Protein AF-A0A838KFU0-F1 (afdb_monomer)

Foldseek 3Di:
DDDDDDDDDDPDPDDDPDDDDDDDDDDFDWDWDQDPVRDIDIDGDDPVDPDDDDDDDDDDQQPDPVSVVVLVVCQVCVQQDDPVGGNVRSVVVCVVVVHDDHGDDDNPDD

Secondary structure (DSSP, 8-state):
-----------PPP-PPPPPP-PPP-PPPEEEEE-TTS-EEEEE--TT---------------SHHHHHHHHHHHHHTTSB-SS-BHHHHHHHHHHHT--------SS--

pLDDT: mean 83.49, std 14.47, range [39.25, 97.56]

Solvent-accessible surface area (backbone atoms only — not comparable to full-atom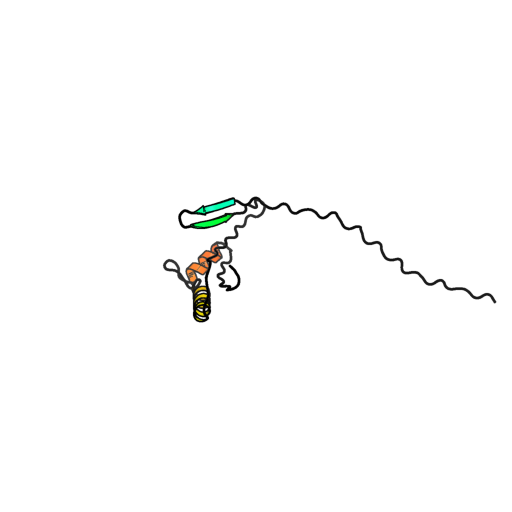 values): 7826 Å² total; per-residue (Å²): 139,81,86,83,84,81,78,80,86,73,83,74,77,79,80,73,80,78,84,73,83,85,76,81,80,83,78,74,68,73,49,76,48,69,45,98,88,69,53,75,46,78,46,70,79,57,93,92,49,101,72,85,86,86,82,90,82,77,86,73,87,70,85,48,74,75,42,51,57,50,43,51,50,48,40,68,45,65,70,58,39,56,101,89,34,48,38,66,57,48,51,51,56,33,58,76,71,73,51,92,85,85,71,82,76,60,94,86,69,120

Structure (mmCIF, N/CA/C/O backbone):
data_AF-A0A838KFU0-F1
#
_entry.id   AF-A0A838KFU0-F1
#
loop_
_atom_site.group_PDB
_atom_site.id
_atom_site.type_symbol
_atom_site.label_atom_id
_atom_site.label_alt_id
_atom_site.label_comp_id
_atom_site.label_asym_id
_atom_site.label_entity_id
_atom_site.label_seq_id
_atom_site.pdbx_PDB_ins_code
_atom_site.Cartn_x
_atom_site.Cartn_y
_atom_site.Cartn_z
_atom_site.occupancy
_atom_site.B_iso_or_equiv
_atom_site.auth_seq_id
_atom_site.auth_comp_id
_atom_site.auth_asym_id
_atom_site.auth_atom_id
_atom_site.pdbx_PDB_model_num
ATOM 1 N N . MET A 1 1 ? 37.414 -33.880 72.472 1.00 43.81 1 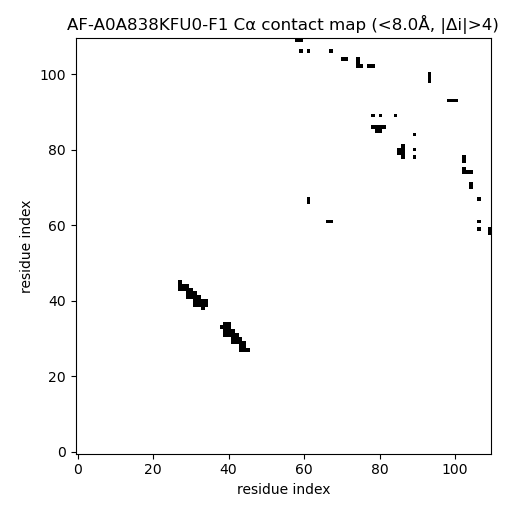MET A N 1
ATOM 2 C CA . MET A 1 1 ? 37.484 -33.091 71.223 1.00 43.81 1 MET A CA 1
ATOM 3 C C . MET A 1 1 ? 36.483 -33.678 70.241 1.00 43.81 1 MET A C 1
ATOM 5 O O . MET A 1 1 ? 36.785 -34.683 69.617 1.00 43.81 1 MET A O 1
ATOM 9 N N . SER A 1 2 ? 35.273 -33.118 70.181 1.00 39.25 2 SER A N 1
ATOM 10 C CA . SER A 1 2 ? 34.235 -33.515 69.215 1.00 39.25 2 SER A CA 1
ATOM 11 C C . SER A 1 2 ? 34.327 -32.610 67.982 1.00 39.25 2 SER A C 1
ATOM 13 O O . SER A 1 2 ? 34.478 -31.401 68.173 1.00 39.25 2 SER A O 1
ATOM 15 N N . PRO A 1 3 ? 34.255 -33.122 66.741 1.00 51.19 3 PRO A N 1
ATOM 16 C CA . PRO A 1 3 ? 34.292 -32.266 65.565 1.00 51.19 3 PRO A CA 1
ATOM 17 C C . PRO A 1 3 ? 32.910 -31.666 65.270 1.00 51.19 3 PRO A C 1
ATOM 19 O O . PRO A 1 3 ? 31.880 -32.337 65.323 1.00 51.19 3 PRO A O 1
ATOM 22 N N . MET A 1 4 ? 32.924 -30.370 64.965 1.00 45.66 4 MET A N 1
ATOM 23 C CA . MET A 1 4 ? 31.793 -29.540 64.562 1.00 45.66 4 MET A CA 1
ATOM 24 C C . MET A 1 4 ? 31.513 -29.782 63.074 1.00 45.66 4 MET A C 1
ATOM 26 O O . MET A 1 4 ? 32.316 -29.405 62.221 1.00 45.66 4 MET A O 1
ATOM 30 N N . ILE A 1 5 ? 30.403 -30.448 62.758 1.00 51.59 5 ILE A N 1
ATOM 31 C CA . ILE A 1 5 ? 29.962 -30.652 61.374 1.00 51.59 5 ILE A CA 1
ATOM 32 C C . ILE A 1 5 ? 29.327 -29.343 60.895 1.00 51.59 5 ILE A C 1
ATOM 34 O O . ILE A 1 5 ? 28.276 -28.938 61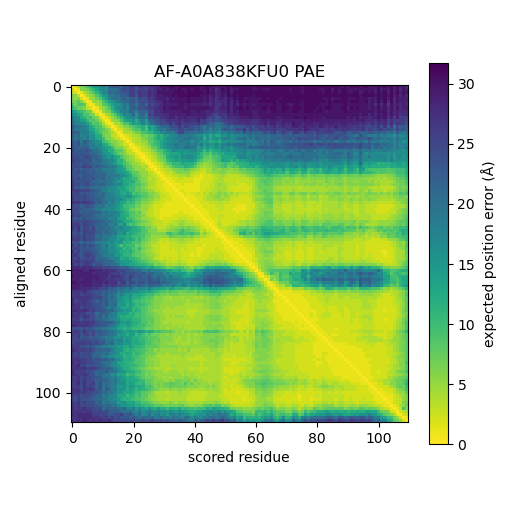.386 1.00 51.59 5 ILE A O 1
ATOM 38 N N . VAL A 1 6 ? 29.987 -28.672 59.952 1.00 60.72 6 VAL A N 1
ATOM 39 C CA . VAL A 1 6 ? 29.437 -27.522 59.227 1.00 60.72 6 VAL A CA 1
ATOM 40 C C . VAL A 1 6 ? 28.481 -28.059 58.164 1.00 60.72 6 VAL A C 1
ATOM 42 O O . VAL A 1 6 ? 28.908 -28.669 57.185 1.00 60.72 6 VAL A O 1
ATOM 45 N N . THR A 1 7 ? 27.181 -27.864 58.370 1.00 59.41 7 THR A N 1
ATOM 46 C CA . THR A 1 7 ? 26.147 -28.160 57.371 1.00 59.41 7 THR A CA 1
ATOM 47 C C . THR A 1 7 ? 26.271 -27.164 56.210 1.00 59.41 7 THR A C 1
ATOM 49 O O . THR A 1 7 ? 26.302 -25.961 56.472 1.00 59.41 7 THR A O 1
ATOM 52 N N . PRO A 1 8 ? 26.352 -27.606 54.940 1.00 59.38 8 PRO A N 1
ATOM 53 C CA . PRO A 1 8 ? 26.389 -26.687 53.809 1.00 59.38 8 PRO A CA 1
ATOM 54 C C . PRO A 1 8 ? 25.047 -25.958 53.683 1.00 59.38 8 PRO A C 1
ATOM 56 O O . PRO A 1 8 ? 23.987 -26.583 53.732 1.00 59.38 8 PRO A O 1
ATOM 59 N N . ASP A 1 9 ? 25.104 -24.635 53.526 1.00 60.94 9 ASP A N 1
ATOM 60 C CA . ASP A 1 9 ? 23.939 -23.791 53.268 1.00 60.94 9 ASP A CA 1
ATOM 61 C C . ASP A 1 9 ? 23.357 -24.151 51.893 1.00 60.94 9 ASP A C 1
ATOM 63 O O . ASP A 1 9 ? 23.970 -23.935 50.842 1.00 60.94 9 ASP A O 1
ATOM 67 N N . VAL A 1 10 ? 22.203 -24.814 51.906 1.00 66.56 10 VAL A N 1
ATOM 68 C CA . VAL A 1 10 ? 21.525 -25.293 50.703 1.00 66.56 10 VAL A CA 1
ATOM 69 C C . VAL A 1 10 ? 20.843 -24.095 50.050 1.00 66.56 10 VAL A C 1
ATOM 71 O O . VAL A 1 10 ? 19.858 -23.576 50.571 1.00 66.56 10 VAL A O 1
ATOM 74 N N . LEU A 1 11 ? 21.342 -23.669 48.887 1.00 66.31 11 LEU A N 1
ATOM 75 C CA . LEU A 1 11 ? 20.709 -22.638 48.061 1.00 66.31 11 LEU A CA 1
ATOM 76 C C . LEU A 1 11 ? 19.289 -23.076 47.673 1.00 66.31 11 LEU A C 1
ATOM 78 O O . LEU A 1 11 ? 19.094 -23.857 46.741 1.00 66.31 11 LEU A O 1
ATOM 82 N N . VAL A 1 12 ? 18.290 -22.571 48.398 1.00 72.25 12 VAL A N 1
ATOM 83 C CA . VAL A 1 12 ? 16.879 -22.850 48.123 1.00 72.25 12 VAL A CA 1
ATOM 84 C C . VAL A 1 12 ? 16.491 -22.141 46.817 1.00 72.25 12 VAL A C 1
ATOM 86 O O . VAL A 1 12 ? 16.596 -20.911 46.741 1.00 72.25 12 VAL A O 1
ATOM 89 N N . PRO A 1 13 ? 16.041 -22.862 45.773 1.00 72.62 13 PRO A N 1
ATOM 90 C CA . PRO A 1 13 ? 15.615 -22.229 44.533 1.00 72.62 13 PRO A CA 1
ATOM 91 C C . PRO A 1 13 ? 14.426 -21.303 44.816 1.00 72.62 13 PRO A C 1
ATOM 93 O O . PRO A 1 13 ? 13.402 -21.741 45.342 1.00 72.62 13 PRO A O 1
ATOM 96 N N . ARG A 1 14 ? 14.539 -20.014 44.464 1.00 74.25 14 ARG A N 1
ATOM 97 C CA . ARG A 1 14 ? 13.402 -19.081 44.531 1.00 74.25 14 ARG A CA 1
ATOM 98 C C . ARG A 1 14 ? 12.260 -19.632 43.681 1.00 74.25 14 ARG A C 1
ATOM 100 O O . ARG A 1 14 ? 12.430 -19.828 42.478 1.00 74.25 14 ARG A O 1
ATOM 107 N N . SER A 1 15 ? 11.098 -19.850 44.295 1.00 78.25 15 SER A N 1
ATOM 108 C CA . SER A 1 15 ? 9.919 -20.320 43.572 1.00 78.25 15 SER A CA 1
ATOM 109 C C . SER A 1 15 ? 9.498 -19.267 42.550 1.00 78.25 15 SER A C 1
ATOM 111 O O . SER A 1 15 ? 9.115 -18.151 42.914 1.00 78.25 15 SER A O 1
ATOM 113 N N . VAL A 1 16 ? 9.570 -19.616 41.270 1.00 78.06 16 VAL A N 1
ATOM 114 C CA . VAL A 1 16 ? 9.021 -18.781 40.204 1.00 78.06 16 VAL A CA 1
ATOM 115 C C . VAL A 1 16 ? 7.492 -18.749 40.310 1.00 78.06 16 VAL A C 1
ATOM 117 O O . VAL A 1 16 ? 6.882 -19.792 40.564 1.00 78.06 16 VAL A O 1
ATOM 120 N N . PRO A 1 17 ? 6.855 -17.578 40.123 1.00 81.31 17 PRO A N 1
ATOM 121 C CA . PRO A 1 17 ? 5.403 -17.483 40.097 1.00 81.31 17 PRO A CA 1
ATOM 122 C C . PRO A 1 17 ? 4.812 -18.419 39.034 1.00 81.31 17 PRO A C 1
ATOM 124 O O . PRO A 1 17 ? 5.401 -18.571 37.958 1.00 81.31 17 PRO A O 1
ATOM 127 N N . PRO A 1 18 ? 3.647 -19.031 39.297 1.00 81.50 18 PRO A N 1
ATOM 128 C CA . PRO A 1 18 ? 3.009 -19.916 38.335 1.00 81.50 18 PRO A CA 1
ATOM 129 C C . PRO A 1 18 ? 2.663 -19.158 37.049 1.00 81.50 18 PRO A C 1
ATOM 131 O O . PRO A 1 18 ? 2.239 -17.999 37.084 1.00 81.50 18 PRO A O 1
ATOM 134 N N . LEU A 1 19 ? 2.823 -19.830 35.906 1.00 81.50 19 LEU A N 1
ATOM 135 C CA . LEU A 1 19 ? 2.474 -19.270 34.602 1.00 81.50 19 LEU A CA 1
ATOM 136 C C . LEU A 1 19 ? 1.003 -18.831 34.595 1.00 81.50 19 LEU A C 1
ATOM 138 O O . LEU A 1 19 ? 0.095 -19.612 34.887 1.00 81.50 19 LEU A O 1
ATOM 142 N N . GLY A 1 20 ? 0.769 -17.567 34.244 1.00 82.38 20 GLY A N 1
ATOM 143 C CA . GLY A 1 20 ? -0.578 -17.040 34.059 1.00 82.38 20 GLY A CA 1
ATOM 144 C C . GLY A 1 20 ? -1.310 -17.763 32.925 1.00 82.38 20 GLY A C 1
ATOM 145 O O . GLY A 1 20 ? -0.703 -18.223 31.957 1.00 82.38 20 GLY A O 1
ATOM 146 N N . LYS A 1 21 ? -2.641 -17.847 33.016 1.00 85.06 21 LYS A N 1
ATOM 147 C CA . LYS A 1 21 ? -3.465 -18.465 31.96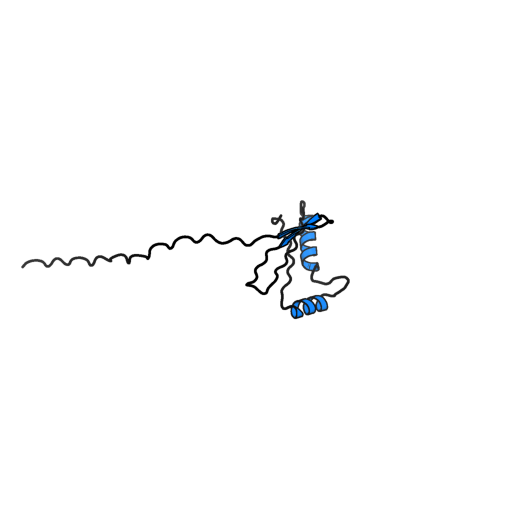6 1.00 85.06 21 LYS A CA 1
ATOM 148 C C . LYS A 1 21 ? -3.270 -17.732 30.634 1.00 85.06 21 LYS A C 1
ATOM 150 O O . LYS A 1 21 ? -3.437 -16.513 30.565 1.00 85.06 21 LYS A O 1
ATOM 155 N N . VAL A 1 22 ? -2.984 -18.484 29.571 1.00 80.19 22 VAL A N 1
ATOM 156 C CA . VAL A 1 22 ? -2.853 -17.945 28.210 1.00 80.19 22 VAL A CA 1
ATOM 157 C C . VAL A 1 22 ? -4.180 -17.310 27.791 1.00 80.19 22 VAL A C 1
ATOM 159 O O . VAL A 1 22 ? -5.197 -17.991 27.643 1.00 80.19 22 VAL A O 1
ATOM 162 N N . ARG A 1 23 ? -4.190 -15.988 27.595 1.00 82.25 23 ARG A N 1
ATOM 163 C CA . ARG A 1 23 ? -5.357 -15.285 27.049 1.00 82.25 23 ARG A CA 1
ATOM 164 C C .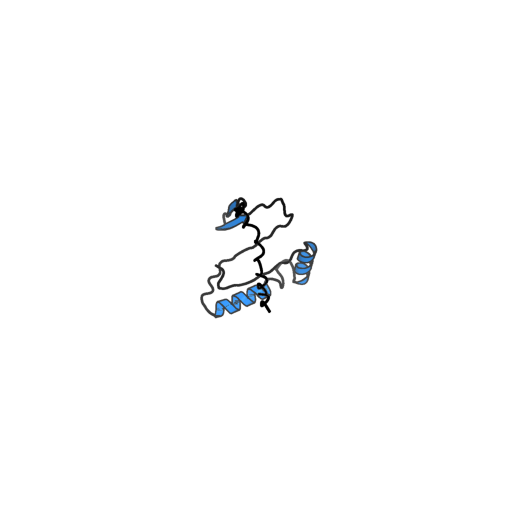 ARG A 1 23 ? -5.417 -15.508 25.542 1.00 82.25 23 ARG A C 1
ATOM 166 O O . ARG A 1 23 ? -4.468 -15.187 24.832 1.00 82.25 23 ARG A O 1
ATOM 173 N N . ARG A 1 24 ? -6.552 -16.005 25.041 1.00 82.00 24 ARG A N 1
ATOM 174 C CA . ARG A 1 24 ? -6.794 -16.069 23.594 1.00 82.00 24 ARG A CA 1
ATOM 175 C C . ARG A 1 24 ? -6.956 -14.648 23.037 1.00 82.00 24 ARG A C 1
ATOM 177 O O . ARG A 1 24 ? -7.785 -13.897 23.561 1.00 82.00 24 ARG A O 1
ATOM 184 N N . PRO A 1 25 ? -6.203 -14.263 21.994 1.00 78.81 25 PRO A N 1
ATOM 185 C CA . PRO A 1 25 ? -6.374 -12.962 21.366 1.00 78.81 25 PRO A CA 1
ATOM 186 C C . PRO A 1 25 ? -7.746 -12.880 20.687 1.00 78.81 25 PRO A C 1
ATOM 188 O O . PRO A 1 25 ? -8.183 -13.818 20.020 1.00 78.81 25 PRO A O 1
ATOM 191 N N . ARG A 1 26 ? -8.433 -11.744 20.845 1.00 80.44 26 ARG A N 1
ATOM 192 C CA . ARG A 1 26 ? -9.645 -11.447 20.074 1.00 80.44 26 ARG A CA 1
ATOM 193 C C . ARG A 1 26 ? -9.229 -10.991 18.680 1.00 80.44 26 ARG A C 1
ATOM 195 O O . ARG A 1 26 ? -8.570 -9.959 18.543 1.00 80.44 26 ARG A O 1
ATOM 202 N N . LEU A 1 27 ? -9.597 -11.763 17.663 1.00 81.62 27 LEU A N 1
ATOM 203 C CA . LEU A 1 27 ? -9.390 -11.370 16.275 1.00 81.62 27 LEU A CA 1
ATOM 204 C C . LEU A 1 27 ? -10.386 -10.260 15.907 1.00 81.62 27 LEU A C 1
ATOM 206 O O . LEU A 1 27 ? -11.550 -10.330 16.304 1.00 81.62 27 LEU A O 1
ATOM 210 N N . PRO A 1 28 ? -9.949 -9.216 15.190 1.00 83.44 28 PRO A N 1
ATOM 211 C CA . PRO A 1 28 ? -10.846 -8.163 14.744 1.00 83.44 28 PRO A CA 1
ATOM 212 C C . PRO A 1 28 ? -11.724 -8.652 13.585 1.00 83.44 28 PRO A C 1
ATOM 214 O O . PRO A 1 28 ? -11.295 -9.473 12.775 1.00 83.44 28 PRO A O 1
ATOM 217 N N . THR A 1 29 ? -12.939 -8.113 13.482 1.00 87.50 29 THR A N 1
ATOM 218 C CA . THR A 1 29 ? -13.842 -8.401 12.363 1.00 87.50 29 THR A CA 1
ATOM 219 C C . THR A 1 29 ? -13.248 -7.883 11.054 1.00 87.50 29 THR A C 1
ATOM 221 O O . THR A 1 29 ? -12.828 -6.725 10.967 1.00 87.50 29 THR A O 1
ATOM 224 N N . VAL A 1 30 ? -13.226 -8.746 10.040 1.00 93.00 30 VAL A N 1
ATOM 225 C CA . VAL A 1 30 ? -12.712 -8.447 8.701 1.00 93.00 30 VAL A CA 1
ATOM 226 C C . VAL A 1 30 ? -13.891 -8.201 7.763 1.00 93.00 30 VAL A C 1
ATOM 228 O O . VAL A 1 30 ? -14.791 -9.032 7.677 1.00 93.00 30 VAL A O 1
ATOM 231 N N . ALA A 1 31 ? -13.886 -7.068 7.067 1.00 94.31 31 ALA A N 1
ATOM 232 C CA . ALA A 1 31 ? -14.794 -6.793 5.961 1.00 94.31 31 ALA A CA 1
ATOM 233 C C . ALA A 1 31 ? -14.065 -7.058 4.642 1.00 94.31 31 ALA A C 1
ATOM 235 O O . ALA A 1 31 ? -12.942 -6.591 4.448 1.00 94.31 31 ALA A O 1
ATOM 236 N N . GLU A 1 32 ? -14.701 -7.786 3.731 1.00 96.50 32 GLU A N 1
ATOM 237 C CA . GLU A 1 32 ? -14.115 -8.153 2.447 1.00 96.50 32 GLU A CA 1
ATOM 238 C C . GLU A 1 32 ? -15.099 -7.889 1.307 1.00 96.50 32 GLU A C 1
ATOM 240 O O . GLU A 1 32 ? -16.292 -8.170 1.426 1.00 96.50 32 GLU A O 1
ATOM 245 N N . ARG A 1 33 ? -14.597 -7.344 0.195 1.00 97.25 33 ARG A N 1
ATOM 246 C CA . ARG A 1 33 ? -15.367 -7.163 -1.037 1.00 97.25 33 ARG A CA 1
ATOM 247 C C . ARG A 1 33 ? -14.466 -7.273 -2.261 1.00 97.25 33 ARG A C 1
ATOM 249 O O . ARG A 1 33 ? -13.358 -6.744 -2.267 1.00 97.25 33 ARG A O 1
ATOM 256 N N . VAL A 1 34 ? -14.979 -7.890 -3.321 1.00 97.56 34 VAL A N 1
ATOM 257 C CA . VAL A 1 34 ? -14.387 -7.820 -4.663 1.00 97.56 34 VAL A CA 1
ATOM 258 C C . VAL A 1 34 ? -15.118 -6.740 -5.458 1.00 97.56 34 VAL A C 1
ATOM 260 O O . VAL A 1 34 ? -16.349 -6.702 -5.499 1.00 97.56 34 VAL A O 1
ATOM 263 N N . LEU A 1 35 ? -14.356 -5.809 -6.023 1.00 96.88 35 LEU A N 1
ATOM 264 C CA . LEU A 1 35 ? -14.873 -4.735 -6.866 1.00 96.88 35 LEU A CA 1
ATOM 265 C C . LEU A 1 35 ? -15.178 -5.256 -8.280 1.00 96.88 35 LEU A C 1
ATOM 267 O O . LEU A 1 35 ? -14.676 -6.301 -8.684 1.00 96.88 35 LEU A O 1
ATOM 271 N N . GLY A 1 36 ? -15.955 -4.505 -9.068 1.00 97.00 36 GLY A N 1
ATOM 272 C CA . GLY A 1 36 ? -16.326 -4.915 -10.434 1.00 97.00 36 GLY A CA 1
ATOM 273 C C . GLY A 1 36 ? -15.137 -5.108 -11.390 1.00 97.00 36 GLY A C 1
ATOM 274 O O . GLY A 1 36 ? -15.255 -5.821 -12.376 1.00 97.00 36 GLY A O 1
ATOM 275 N N . ASN A 1 37 ? -13.977 -4.523 -11.075 1.00 94.69 37 ASN A N 1
ATOM 276 C CA . ASN A 1 37 ? -12.721 -4.700 -11.812 1.00 94.69 37 ASN A CA 1
ATOM 277 C C . ASN A 1 37 ? -11.872 -5.895 -11.323 1.00 94.69 37 ASN A C 1
ATOM 279 O O . ASN A 1 37 ? -10.731 -6.043 -11.751 1.00 94.69 37 ASN A O 1
ATOM 283 N N . GLY A 1 38 ? -12.378 -6.705 -10.387 1.00 94.44 38 GLY A N 1
ATOM 284 C CA . GLY A 1 38 ? -11.666 -7.852 -9.816 1.00 94.44 38 GLY A CA 1
ATOM 285 C C . GLY A 1 38 ? -10.724 -7.523 -8.652 1.00 94.44 38 GLY A C 1
ATOM 286 O O . GLY A 1 38 ? -10.126 -8.435 -8.082 1.00 94.44 38 GLY A O 1
ATOM 287 N N . LEU A 1 39 ? -10.594 -6.254 -8.241 1.00 95.12 39 LEU A N 1
ATOM 288 C CA . LEU A 1 39 ? -9.760 -5.896 -7.091 1.00 95.12 39 LEU A CA 1
ATOM 289 C C . LEU A 1 39 ? -10.404 -6.382 -5.784 1.00 95.12 39 LEU A C 1
ATOM 291 O O . LEU A 1 39 ? -11.513 -5.974 -5.432 1.00 95.12 39 LEU A O 1
ATOM 295 N N . ARG A 1 40 ? -9.678 -7.220 -5.039 1.00 96.19 40 ARG A N 1
ATOM 296 C CA . ARG A 1 40 ? -10.068 -7.684 -3.703 1.00 96.19 40 ARG A CA 1
ATOM 297 C C . ARG A 1 40 ? -9.657 -6.660 -2.646 1.00 96.19 40 ARG A C 1
ATOM 299 O O . ARG A 1 40 ? -8.473 -6.380 -2.470 1.00 96.19 40 ARG A O 1
ATOM 306 N N . VAL A 1 41 ? -10.635 -6.135 -1.917 1.00 96.44 41 VAL A N 1
ATOM 307 C CA . VAL A 1 41 ? -10.446 -5.183 -0.819 1.00 96.44 41 VAL A CA 1
ATOM 308 C C . VAL A 1 41 ? -10.757 -5.881 0.497 1.00 96.44 41 VAL A C 1
ATOM 310 O O . VAL A 1 41 ? -11.855 -6.401 0.686 1.00 96.44 41 VAL A O 1
ATOM 313 N N . VAL A 1 42 ? -9.789 -5.865 1.412 1.00 95.62 42 VAL A N 1
ATOM 314 C CA . VAL A 1 42 ? -9.912 -6.419 2.764 1.00 95.62 42 VAL A CA 1
ATOM 315 C C . VAL A 1 42 ? -9.647 -5.297 3.763 1.00 95.62 42 VAL A C 1
ATOM 317 O O . VAL A 1 42 ? -8.583 -4.677 3.731 1.00 95.62 42 VAL A O 1
ATOM 320 N N . ALA A 1 43 ? -10.606 -5.025 4.643 1.00 95.06 43 ALA A N 1
ATOM 321 C CA . ALA A 1 43 ? -10.546 -3.948 5.623 1.00 95.06 43 ALA A CA 1
ATOM 322 C C . ALA A 1 43 ? -10.794 -4.472 7.041 1.00 95.06 43 ALA A C 1
ATOM 324 O O . ALA A 1 43 ? -11.648 -5.325 7.277 1.00 95.06 43 ALA A O 1
ATOM 325 N N . VAL A 1 44 ? -10.057 -3.925 8.006 1.00 93.75 44 VAL A N 1
ATOM 326 C CA . VAL A 1 44 ? -10.179 -4.269 9.425 1.00 93.75 44 VAL A CA 1
ATOM 327 C C . VAL A 1 44 ? -10.305 -2.981 10.224 1.00 93.75 44 VAL A C 1
ATOM 329 O O . VAL A 1 44 ? -9.376 -2.175 10.255 1.00 93.75 44 VAL A O 1
ATOM 332 N N . ARG A 1 45 ? -11.445 -2.779 10.891 1.00 90.44 45 ARG A N 1
ATOM 333 C CA . ARG A 1 45 ? -11.686 -1.574 11.695 1.00 90.44 45 ARG A CA 1
ATOM 334 C C . ARG A 1 45 ? -11.152 -1.761 13.113 1.00 90.44 45 ARG A C 1
ATOM 336 O O . ARG A 1 45 ? -11.566 -2.674 13.823 1.00 90.44 45 ARG A O 1
ATOM 343 N N . ARG A 1 46 ? -10.271 -0.856 13.546 1.00 89.44 46 ARG A N 1
ATOM 344 C CA . ARG A 1 46 ? -9.766 -0.777 14.925 1.00 89.44 46 ARG A CA 1
ATOM 345 C C . ARG A 1 46 ? -10.040 0.623 15.486 1.00 89.44 46 ARG A C 1
ATOM 347 O O . ARG A 1 46 ? -9.252 1.523 15.230 1.00 89.44 46 ARG A O 1
ATOM 354 N N . PRO A 1 47 ? -11.142 0.831 16.232 1.00 87.06 47 PRO A N 1
ATOM 355 C CA . PRO A 1 47 ? -11.550 2.169 16.671 1.00 87.06 47 PRO A CA 1
ATOM 356 C C . PRO A 1 47 ? -10.586 2.808 17.682 1.00 87.06 47 PRO A C 1
ATOM 358 O O . PRO A 1 47 ? -10.618 4.016 17.863 1.00 87.06 47 PRO A O 1
ATOM 361 N N . SER A 1 48 ? -9.722 2.019 18.325 1.00 88.75 48 SER A N 1
ATOM 362 C CA . SER A 1 48 ? -8.744 2.494 19.307 1.00 88.75 48 SER A CA 1
ATOM 363 C C . SER A 1 48 ? -7.508 3.169 18.698 1.00 88.75 48 SER A C 1
ATOM 365 O O . SER A 1 48 ? -6.670 3.654 19.449 1.00 88.75 48 SER A O 1
ATOM 367 N N . VAL A 1 49 ? -7.342 3.151 17.368 1.00 87.81 49 VAL A N 1
ATOM 368 C CA . VAL A 1 49 ? -6.161 3.701 16.684 1.00 87.81 49 VAL A CA 1
ATOM 369 C C . VAL A 1 49 ? -6.618 4.675 15.590 1.00 87.81 49 VAL A C 1
ATOM 371 O O . VAL A 1 49 ? -7.242 4.229 14.627 1.00 87.81 49 VAL A O 1
ATOM 374 N N . PRO A 1 50 ? -6.300 5.982 15.679 1.00 89.31 50 PRO A N 1
ATOM 375 C CA . PRO A 1 50 ? -6.706 6.984 14.690 1.00 89.31 50 PRO A CA 1
ATOM 376 C C . PRO A 1 50 ? -5.768 7.005 13.466 1.00 89.31 50 PRO A C 1
ATOM 378 O O . PRO A 1 50 ? -5.366 8.063 12.996 1.00 89.31 50 PRO A O 1
ATOM 381 N N . VAL A 1 51 ? -5.369 5.832 12.962 1.00 91.31 51 VAL A N 1
ATOM 382 C CA . VAL A 1 51 ? -4.425 5.687 11.842 1.00 91.31 51 VAL A CA 1
ATOM 383 C C . VAL A 1 51 ? -4.965 4.668 10.849 1.00 91.31 51 VAL A C 1
ATOM 385 O O . VAL A 1 51 ? -5.471 3.613 11.235 1.00 91.31 51 VAL A O 1
ATOM 388 N N . VAL A 1 52 ? -4.820 4.968 9.558 1.00 92.81 52 VAL A N 1
ATOM 389 C CA . VAL A 1 52 ? -5.163 4.053 8.467 1.00 92.81 52 VAL A CA 1
ATOM 390 C C . VAL A 1 52 ? -3.883 3.567 7.800 1.00 92.81 52 VAL A C 1
ATOM 392 O O . VAL A 1 52 ? -3.064 4.360 7.345 1.00 92.81 52 VAL A O 1
ATOM 395 N N . HIS A 1 53 ? -3.731 2.249 7.700 1.00 93.12 53 HIS A N 1
ATOM 396 C CA . HIS A 1 53 ? -2.660 1.625 6.930 1.00 93.12 53 HIS A CA 1
ATOM 397 C C . HIS A 1 53 ? -3.238 1.020 5.655 1.00 93.12 53 HIS A C 1
ATOM 399 O O . HIS A 1 53 ? -4.042 0.091 5.715 1.00 93.12 53 HIS A O 1
ATOM 405 N N . VAL A 1 54 ? -2.801 1.524 4.501 1.00 94.62 54 VAL A N 1
ATOM 406 C CA . VAL A 1 54 ? -3.210 1.013 3.189 1.00 94.62 54 VAL A CA 1
ATOM 407 C C . VAL A 1 54 ? -2.051 0.248 2.565 1.00 94.62 54 VAL A C 1
ATOM 409 O O . VAL A 1 54 ? -0.912 0.711 2.564 1.00 94.62 54 VAL A O 1
ATOM 412 N N . ARG A 1 55 ? -2.336 -0.942 2.034 1.00 93.88 55 ARG A N 1
ATOM 413 C CA . ARG A 1 55 ? -1.372 -1.754 1.287 1.00 93.88 55 ARG A CA 1
ATOM 414 C C . ARG A 1 55 ? -2.038 -2.247 0.015 1.00 93.88 55 ARG A C 1
ATOM 416 O O . ARG A 1 55 ? -2.995 -3.009 0.086 1.00 93.88 55 ARG A O 1
ATOM 423 N N . LEU A 1 56 ? -1.503 -1.836 -1.127 1.00 92.94 56 LEU A N 1
ATOM 424 C CA . LEU A 1 56 ? -1.869 -2.396 -2.420 1.00 92.94 56 LEU A CA 1
ATOM 425 C C . LEU A 1 56 ? -0.868 -3.493 -2.771 1.00 92.94 56 LEU A C 1
ATOM 427 O O . LEU A 1 56 ? 0.342 -3.276 -2.702 1.00 92.94 56 LEU A O 1
ATOM 431 N N . ARG A 1 57 ? -1.376 -4.669 -3.131 1.00 89.94 57 ARG A N 1
ATOM 432 C CA . ARG A 1 57 ? -0.567 -5.761 -3.668 1.00 89.94 57 ARG A CA 1
ATOM 433 C C . ARG A 1 57 ? -0.970 -5.995 -5.109 1.00 89.94 57 ARG A C 1
ATOM 435 O O . ARG A 1 57 ? -2.156 -6.115 -5.403 1.00 89.94 57 ARG A O 1
ATOM 442 N N . VAL A 1 58 ? 0.028 -6.063 -5.979 1.00 86.25 58 VAL A N 1
ATOM 443 C CA . VAL A 1 58 ? -0.145 -6.434 -7.378 1.00 86.25 58 VAL A CA 1
ATOM 444 C C . VAL A 1 58 ? 0.572 -7.767 -7.557 1.00 86.25 58 VAL A C 1
ATOM 446 O O . VAL A 1 58 ? 1.789 -7.808 -7.360 1.00 86.25 58 VAL A O 1
ATOM 449 N N . PRO A 1 59 ? -0.146 -8.856 -7.872 1.00 80.44 59 PRO A N 1
ATOM 450 C CA . PRO A 1 59 ? 0.499 -10.127 -8.139 1.00 80.44 59 PRO A CA 1
ATOM 451 C C . PRO A 1 59 ? 1.361 -9.973 -9.391 1.00 80.44 59 PRO A C 1
ATOM 453 O O . PRO A 1 59 ? 0.864 -9.638 -10.466 1.00 80.44 59 PRO A O 1
ATOM 456 N N . THR A 1 60 ? 2.666 -10.187 -9.246 1.00 69.50 60 THR A N 1
ATOM 457 C CA . THR A 1 60 ? 3.610 -10.147 -10.365 1.00 69.50 60 THR A CA 1
ATOM 458 C C . THR A 1 60 ? 4.202 -11.535 -10.558 1.00 69.50 60 THR A C 1
ATOM 460 O O . THR A 1 60 ? 4.763 -12.122 -9.640 1.00 69.50 60 THR A O 1
ATOM 463 N N . ALA A 1 61 ? 4.060 -12.094 -11.758 1.00 59.31 61 ALA A N 1
ATOM 464 C CA . ALA A 1 61 ? 4.682 -13.364 -12.113 1.00 59.31 61 ALA A CA 1
ATOM 465 C C . ALA A 1 61 ? 6.064 -13.085 -12.715 1.00 59.31 61 ALA A C 1
ATOM 467 O O . ALA A 1 61 ? 6.245 -13.136 -13.934 1.00 59.31 61 ALA A O 1
ATOM 468 N N . VAL A 1 62 ? 7.044 -12.736 -11.880 1.00 63.69 62 VAL A N 1
ATOM 469 C CA . VAL A 1 62 ? 8.422 -12.568 -12.356 1.00 63.69 62 VAL A CA 1
ATOM 470 C C . VAL A 1 62 ? 9.023 -13.955 -12.597 1.00 63.69 62 VAL A C 1
ATOM 472 O O . VAL A 1 62 ? 9.539 -14.590 -11.691 1.00 63.69 62 VAL A O 1
ATOM 475 N N . ARG A 1 63 ? 8.894 -14.461 -13.829 1.00 61.97 63 ARG A N 1
ATOM 476 C CA . ARG A 1 63 ? 9.318 -15.824 -14.219 1.00 61.97 63 ARG A CA 1
ATOM 477 C C . ARG A 1 63 ? 10.699 -15.893 -14.888 1.00 61.97 63 ARG A C 1
ATOM 479 O O . ARG A 1 63 ? 11.148 -16.981 -15.223 1.00 61.97 63 ARG A O 1
ATOM 486 N N . ARG A 1 64 ? 11.335 -14.749 -15.168 1.00 63.06 64 ARG A N 1
ATOM 487 C CA . ARG A 1 64 ? 12.622 -14.638 -15.886 1.00 63.06 64 ARG A CA 1
ATOM 488 C C . ARG A 1 64 ? 13.463 -13.505 -15.298 1.00 63.06 64 ARG A C 1
ATOM 490 O O . ARG A 1 64 ? 12.891 -12.505 -14.862 1.00 63.06 64 ARG A O 1
ATOM 497 N N . ASP A 1 65 ? 14.786 -13.603 -15.406 1.00 63.88 65 ASP A N 1
ATOM 498 C CA . ASP A 1 65 ? 15.746 -12.628 -14.855 1.00 63.88 65 ASP A CA 1
ATOM 499 C C . ASP A 1 65 ? 15.502 -11.186 -15.327 1.00 63.88 65 ASP A C 1
ATOM 501 O O . ASP A 1 65 ? 15.522 -10.244 -14.535 1.00 63.88 65 ASP A O 1
ATOM 505 N N . ALA A 1 66 ? 15.145 -10.996 -16.602 1.00 64.12 66 ALA A N 1
ATOM 506 C CA . ALA A 1 66 ? 14.801 -9.677 -17.144 1.00 64.12 66 ALA A CA 1
ATOM 507 C C . ALA A 1 66 ? 13.572 -9.032 -16.465 1.00 64.12 66 ALA A C 1
ATOM 509 O O . ALA A 1 66 ? 13.416 -7.810 -16.478 1.00 64.12 66 ALA A O 1
ATOM 510 N N . GLY A 1 67 ? 12.687 -9.832 -15.864 1.00 78.38 67 GLY A N 1
ATOM 511 C CA . GLY A 1 67 ? 11.540 -9.336 -15.107 1.00 78.38 67 GLY A CA 1
ATOM 512 C C . GLY A 1 67 ? 11.930 -8.757 -13.745 1.00 78.38 67 GLY A C 1
ATOM 513 O O . GLY A 1 67 ? 11.284 -7.813 -13.296 1.00 78.38 67 GLY A O 1
ATOM 514 N N . LEU A 1 68 ? 13.015 -9.245 -13.128 1.00 81.19 68 LEU A N 1
ATOM 515 C CA . LEU A 1 68 ? 13.511 -8.729 -11.847 1.00 81.19 68 LEU A CA 1
ATOM 516 C C . LEU A 1 68 ? 14.062 -7.313 -12.008 1.00 81.19 68 LEU A C 1
ATOM 518 O O . LEU A 1 68 ? 13.675 -6.411 -11.266 1.00 81.19 68 LEU A O 1
ATOM 522 N N . ALA A 1 69 ? 14.904 -7.094 -13.022 1.00 85.56 69 ALA A N 1
ATOM 523 C CA . ALA A 1 69 ? 15.459 -5.773 -13.311 1.00 85.56 69 ALA A CA 1
ATOM 524 C C . ALA A 1 69 ? 14.352 -4.743 -13.601 1.00 85.56 69 ALA A C 1
ATOM 526 O O . ALA A 1 69 ? 14.378 -3.633 -13.071 1.00 85.56 69 ALA A O 1
ATOM 527 N N . ARG A 1 70 ? 13.330 -5.128 -14.380 1.00 87.19 70 ARG A N 1
ATOM 528 C CA . ARG A 1 70 ? 12.167 -4.269 -14.666 1.00 87.19 70 ARG A CA 1
ATOM 529 C C . ARG A 1 70 ? 11.341 -3.968 -13.418 1.00 87.19 70 ARG A C 1
ATOM 531 O O . ARG A 1 70 ? 10.969 -2.817 -13.218 1.00 87.19 70 ARG A O 1
ATOM 538 N N . ALA A 1 71 ? 11.080 -4.966 -12.574 1.00 86.94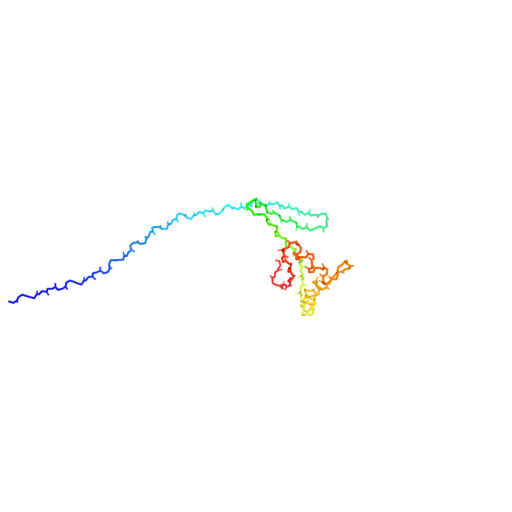 71 ALA A N 1
ATOM 539 C CA . ALA A 1 71 ? 10.350 -4.769 -11.323 1.00 86.94 71 ALA A CA 1
ATOM 540 C C . ALA A 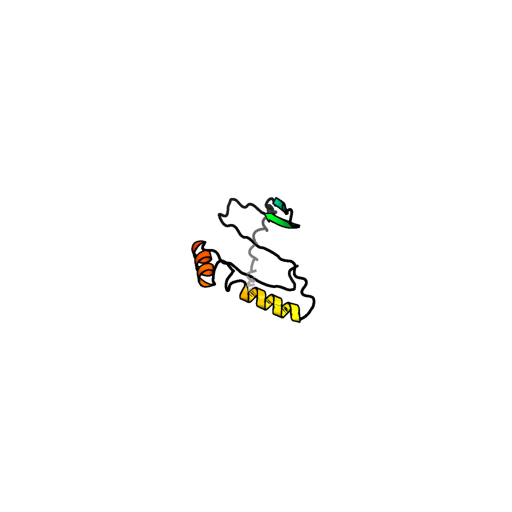1 71 ? 11.098 -3.815 -10.378 1.00 86.94 71 ALA A C 1
ATOM 542 O O . ALA A 1 71 ? 10.485 -2.918 -9.801 1.00 86.94 71 ALA A O 1
ATOM 543 N N . LYS A 1 72 ? 12.427 -3.948 -10.284 1.00 87.56 72 LYS A N 1
ATOM 544 C CA . LYS A 1 72 ? 13.275 -3.057 -9.481 1.00 87.56 72 LYS A CA 1
ATOM 545 C C . LYS A 1 72 ? 13.336 -1.640 -10.040 1.00 87.56 72 LYS A C 1
ATOM 547 O O . LYS A 1 72 ? 13.256 -0.683 -9.273 1.00 87.56 72 LYS A O 1
ATOM 552 N N . LEU A 1 73 ? 13.426 -1.491 -11.361 1.00 91.50 73 LEU A N 1
ATOM 553 C CA . LEU A 1 73 ? 13.374 -0.177 -11.998 1.00 91.50 73 LEU A CA 1
ATOM 554 C C . LEU A 1 73 ? 12.019 0.499 -11.762 1.00 91.50 73 LEU A C 1
ATOM 556 O O . LEU A 1 73 ? 11.981 1.668 -11.382 1.00 91.50 73 LEU A O 1
ATOM 560 N N . LEU A 1 74 ? 10.915 -0.236 -11.923 1.00 90.94 74 LEU A N 1
ATOM 561 C CA . LEU A 1 74 ? 9.574 0.266 -11.630 1.00 90.94 74 LEU A CA 1
ATOM 562 C C . LEU A 1 74 ? 9.462 0.703 -10.163 1.00 90.94 74 LEU A C 1
ATOM 564 O O . LEU A 1 74 ? 9.093 1.840 -9.894 1.00 90.94 74 LEU A O 1
ATOM 568 N N . GLU A 1 75 ? 9.856 -0.155 -9.219 1.00 91.25 75 GLU A N 1
ATOM 569 C CA . GLU A 1 75 ? 9.882 0.162 -7.785 1.00 91.25 75 GLU A CA 1
ATOM 570 C C . GLU A 1 75 ? 10.615 1.481 -7.505 1.00 91.25 75 GLU A C 1
ATOM 572 O O . GLU A 1 75 ? 10.106 2.332 -6.773 1.00 91.25 75 GLU A O 1
ATOM 577 N N . ARG A 1 76 ? 11.796 1.670 -8.108 1.00 92.25 76 ARG A N 1
ATOM 578 C CA . ARG A 1 76 ? 12.629 2.853 -7.871 1.00 92.25 76 ARG A CA 1
ATOM 579 C C . ARG A 1 76 ? 12.060 4.121 -8.499 1.00 92.25 76 ARG A C 1
ATOM 581 O O . ARG A 1 76 ? 12.275 5.205 -7.963 1.00 92.25 76 ARG A O 1
ATOM 588 N N . THR A 1 77 ? 11.347 3.984 -9.611 1.00 94.56 77 THR A N 1
ATOM 589 C CA . THR A 1 77 ? 10.822 5.110 -10.393 1.00 94.56 77 THR A CA 1
ATOM 590 C C . THR A 1 77 ? 9.414 5.534 -9.979 1.00 94.56 77 THR A C 1
ATOM 592 O O . THR A 1 77 ? 9.063 6.692 -10.178 1.00 94.56 77 THR A O 1
ATOM 595 N N . MET A 1 78 ? 8.633 4.669 -9.318 1.00 92.81 78 MET A N 1
ATOM 596 C CA . MET A 1 78 ? 7.250 4.970 -8.904 1.00 92.81 78 MET A CA 1
ATOM 597 C C . MET A 1 78 ? 7.100 6.199 -7.993 1.00 92.81 78 MET A C 1
ATOM 599 O O . MET A 1 78 ? 6.013 6.767 -7.922 1.00 92.81 78 MET A O 1
ATOM 603 N N . LEU A 1 79 ? 8.157 6.600 -7.280 1.00 93.81 79 LEU A N 1
ATOM 604 C CA . LEU A 1 79 ? 8.149 7.774 -6.397 1.00 93.81 79 LEU A CA 1
ATOM 605 C C . LEU A 1 79 ? 8.893 8.985 -6.983 1.00 93.81 79 LEU A C 1
ATOM 607 O O . LEU A 1 79 ? 9.071 9.978 -6.283 1.00 93.81 79 LEU A O 1
ATOM 611 N N . LEU A 1 80 ? 9.323 8.921 -8.248 1.00 95.19 80 LEU A N 1
ATOM 612 C CA . LEU A 1 80 ? 10.010 10.027 -8.932 1.00 95.19 80 LEU A CA 1
ATOM 613 C C . LEU A 1 80 ? 9.045 10.985 -9.645 1.00 95.19 80 LEU A C 1
ATOM 615 O O . LEU A 1 80 ? 9.466 12.002 -10.186 1.00 95.19 80 LEU A O 1
ATOM 619 N N . GLY A 1 81 ? 7.750 10.680 -9.646 1.00 93.06 81 GLY A N 1
ATOM 620 C CA . GLY A 1 81 ? 6.725 11.531 -10.230 1.00 93.06 81 GLY A CA 1
ATOM 621 C C . GLY A 1 81 ? 5.602 10.733 -10.875 1.00 93.06 81 GLY A C 1
ATOM 622 O O . GLY A 1 81 ? 5.648 9.514 -11.020 1.00 93.06 81 GLY A O 1
ATOM 623 N N . THR A 1 82 ? 4.563 11.457 -11.250 1.00 94.62 82 THR A N 1
ATOM 624 C CA . THR A 1 82 ? 3.364 10.987 -11.940 1.00 94.62 82 THR A CA 1
ATOM 625 C C . THR A 1 82 ? 2.997 12.016 -13.006 1.00 94.62 82 THR A C 1
ATOM 627 O O . THR A 1 82 ? 3.572 13.100 -13.053 1.00 94.62 82 THR A O 1
ATOM 630 N N . SER A 1 83 ? 1.981 11.734 -13.819 1.00 96.69 83 SER A N 1
ATOM 631 C CA . SER A 1 83 ? 1.450 12.72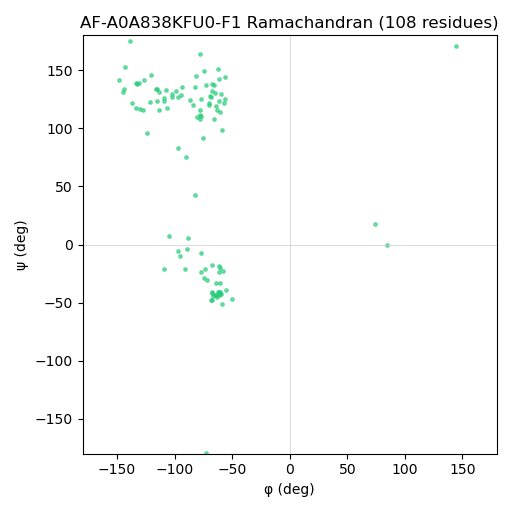2 -14.766 1.00 96.69 83 SER A CA 1
ATOM 632 C C . SER A 1 83 ? 0.885 13.986 -14.103 1.00 96.69 83 SER A C 1
ATOM 634 O O . SER A 1 83 ? 0.728 14.995 -14.779 1.00 96.69 83 SER A O 1
ATOM 636 N N . GLN A 1 84 ? 0.564 13.944 -12.803 1.00 96.62 84 GLN A N 1
ATOM 637 C CA . GLN A 1 84 ? -0.067 15.057 -12.080 1.00 96.62 84 GLN A CA 1
ATOM 638 C C . GLN A 1 84 ? 0.856 15.759 -11.079 1.00 96.62 84 GLN A C 1
ATOM 640 O O . GLN A 1 84 ? 0.557 16.869 -10.649 1.00 96.62 84 GLN A O 1
ATOM 645 N N . ARG A 1 85 ? 1.928 15.097 -10.635 1.00 95.81 85 ARG A N 1
ATOM 646 C CA . ARG A 1 85 ? 2.853 15.601 -9.612 1.00 95.81 85 ARG A CA 1
ATOM 647 C C . ARG A 1 85 ? 4.257 15.148 -9.940 1.00 95.81 85 ARG A C 1
ATOM 649 O O . ARG A 1 85 ? 4.462 13.954 -10.152 1.00 95.81 85 ARG A O 1
ATOM 656 N N . ASP A 1 86 ? 5.201 16.071 -9.915 1.00 97.00 86 ASP A N 1
ATOM 657 C CA . ASP A 1 86 ? 6.619 15.741 -9.918 1.00 97.00 86 ASP A CA 1
ATOM 658 C C . ASP A 1 86 ? 7.057 15.170 -8.554 1.00 97.00 86 ASP A C 1
ATOM 660 O O . ASP A 1 86 ? 6.258 14.992 -7.625 1.00 97.00 86 ASP A O 1
ATOM 664 N N . GLN A 1 87 ? 8.341 14.838 -8.433 1.00 96.38 87 GLN A N 1
ATOM 665 C CA . GLN A 1 87 ? 8.899 14.264 -7.212 1.00 96.38 87 GLN A CA 1
ATOM 666 C C . GLN A 1 87 ? 8.745 15.192 -5.995 1.00 96.38 87 GLN A C 1
ATOM 668 O O . GLN A 1 87 ? 8.427 14.721 -4.901 1.00 96.38 87 GLN A O 1
ATOM 673 N N . ALA A 1 88 ? 8.962 16.499 -6.176 1.00 96.81 88 ALA A N 1
ATOM 674 C CA . ALA A 1 88 ? 8.879 17.479 -5.097 1.00 96.81 88 ALA A CA 1
ATOM 675 C C . ALA A 1 88 ? 7.436 17.632 -4.600 1.00 96.81 88 ALA A C 1
ATOM 677 O O . ALA A 1 88 ? 7.182 17.509 -3.401 1.00 96.81 88 ALA A O 1
ATOM 678 N N . GLY A 1 89 ? 6.477 17.784 -5.517 1.00 96.94 89 GLY A N 1
ATOM 679 C CA . GLY A 1 89 ? 5.058 17.871 -5.186 1.00 96.94 89 GLY A CA 1
ATOM 680 C C . GLY A 1 89 ? 4.512 16.586 -4.558 1.00 96.94 89 GLY A C 1
ATOM 681 O O . GLY A 1 89 ? 3.643 16.642 -3.685 1.00 96.94 89 GLY A O 1
ATOM 682 N N . LEU A 1 90 ? 5.030 15.414 -4.945 1.00 95.31 90 LEU A N 1
ATOM 683 C CA . LEU A 1 90 ? 4.696 14.154 -4.277 1.00 95.31 90 LEU A CA 1
ATOM 684 C C . LEU A 1 90 ? 5.226 14.119 -2.834 1.00 95.31 90 LEU A C 1
ATOM 686 O O . LEU A 1 90 ? 4.492 13.727 -1.925 1.00 95.31 90 LEU A O 1
ATOM 690 N N . ALA A 1 91 ? 6.473 14.542 -2.610 1.00 94.81 91 ALA A N 1
ATOM 691 C CA . ALA A 1 91 ? 7.074 14.585 -1.279 1.00 94.81 91 ALA A CA 1
ATOM 692 C C . ALA A 1 91 ? 6.347 15.569 -0.349 1.00 94.81 91 ALA A C 1
ATOM 694 O O . ALA A 1 91 ? 6.040 15.214 0.789 1.00 94.81 91 ALA A O 1
ATOM 695 N N . GLU A 1 92 ? 6.003 16.760 -0.841 1.00 96.31 92 GLU A N 1
ATOM 696 C CA . GLU A 1 92 ? 5.253 17.765 -0.081 1.00 96.31 92 GLU A CA 1
ATOM 697 C C . GLU A 1 92 ? 3.866 17.241 0.328 1.00 96.31 92 GLU A C 1
ATOM 699 O O . GLU A 1 92 ? 3.452 17.373 1.482 1.00 96.31 92 GLU A O 1
ATOM 704 N N . ALA A 1 93 ? 3.159 16.574 -0.592 1.00 94.69 93 ALA A N 1
ATOM 705 C CA . ALA A 1 93 ? 1.856 15.981 -0.299 1.00 94.69 93 ALA A CA 1
ATOM 706 C C . ALA A 1 93 ? 1.939 14.913 0.806 1.00 94.69 93 ALA A C 1
ATOM 708 O O . ALA A 1 93 ? 1.084 14.876 1.692 1.00 94.69 93 ALA A O 1
ATOM 709 N N . LEU A 1 94 ? 2.975 14.067 0.786 1.00 93.69 94 LEU A N 1
ATOM 710 C CA . LEU A 1 94 ? 3.201 13.052 1.821 1.00 93.69 94 LEU A CA 1
ATOM 711 C C . LEU A 1 94 ? 3.564 13.674 3.175 1.00 93.69 94 LEU A C 1
ATOM 713 O O . LEU A 1 94 ? 3.036 13.251 4.204 1.00 93.69 94 LEU A O 1
ATOM 717 N N . GLN A 1 95 ? 4.412 14.705 3.179 1.00 94.31 95 GLN A N 1
ATOM 718 C CA . GLN A 1 95 ? 4.776 15.443 4.392 1.00 94.31 95 GLN A CA 1
ATOM 719 C C . GLN A 1 95 ? 3.557 16.097 5.042 1.00 94.31 95 GLN A C 1
ATOM 721 O O . GLN A 1 95 ? 3.387 15.992 6.254 1.00 94.31 95 GLN A O 1
ATOM 726 N N . ARG A 1 96 ? 2.666 16.694 4.243 1.00 96.69 96 ARG A N 1
ATOM 727 C CA . ARG A 1 96 ? 1.424 17.315 4.727 1.00 96.69 96 ARG A CA 1
ATOM 728 C C . ARG A 1 96 ? 0.493 16.320 5.425 1.00 96.69 96 ARG A C 1
ATOM 730 O O . ARG A 1 96 ? -0.201 16.691 6.364 1.00 96.69 96 ARG A O 1
ATOM 737 N N . ILE A 1 97 ? 0.484 15.063 4.976 1.00 94.12 97 ILE A N 1
ATOM 738 C CA . ILE A 1 97 ? -0.268 13.965 5.608 1.00 94.12 97 ILE A CA 1
ATOM 739 C C . ILE A 1 97 ? 0.449 13.451 6.872 1.00 94.12 97 ILE A C 1
ATOM 741 O O . ILE A 1 97 ? -0.187 12.869 7.747 1.00 94.12 97 ILE A O 1
ATOM 745 N N . GLY A 1 98 ? 1.767 13.649 6.978 1.00 93.25 98 GLY A N 1
ATOM 746 C CA . GLY A 1 98 ? 2.591 13.147 8.081 1.00 93.25 98 GLY A CA 1
ATOM 747 C C . GLY A 1 98 ? 2.851 11.637 8.016 1.00 93.25 98 GLY A C 1
ATOM 748 O O . GLY A 1 98 ? 3.209 11.026 9.022 1.00 93.25 98 GLY A O 1
ATOM 749 N N . GLY A 1 99 ? 2.647 11.017 6.849 1.00 90.75 99 GLY A N 1
ATOM 750 C CA . GLY A 1 99 ? 2.718 9.568 6.665 1.00 90.75 99 GLY A CA 1
ATOM 751 C C . GLY A 1 99 ? 3.779 9.140 5.645 1.00 90.75 99 GLY A C 1
ATOM 752 O O . GLY A 1 99 ? 3.985 9.827 4.644 1.00 90.75 99 GLY A O 1
ATOM 753 N N . PRO A 1 100 ? 4.442 7.985 5.840 1.00 93.12 100 PRO A N 1
ATOM 754 C CA . PRO A 1 100 ? 5.362 7.446 4.849 1.00 93.12 100 PRO A CA 1
ATOM 755 C C . PRO A 1 100 ? 4.617 6.687 3.743 1.00 93.12 100 PRO A C 1
ATOM 757 O O . PRO A 1 100 ? 3.667 5.948 4.004 1.00 93.12 100 PRO A O 1
ATOM 760 N N . LEU A 1 101 ? 5.136 6.768 2.518 1.00 93.56 101 LEU A N 1
ATOM 761 C CA . LEU A 1 101 ? 4.771 5.887 1.410 1.00 93.56 101 LEU A CA 1
ATOM 762 C C . LEU A 1 101 ? 5.988 5.052 1.014 1.00 93.56 101 LEU A C 1
ATOM 764 O O . LEU A 1 101 ? 7.095 5.573 0.886 1.00 93.56 101 LEU A O 1
ATOM 768 N N . ARG A 1 102 ? 5.793 3.745 0.834 1.00 93.06 102 ARG A N 1
ATOM 769 C CA . ARG A 1 102 ? 6.842 2.827 0.383 1.00 93.06 102 ARG A CA 1
ATOM 770 C C . ARG A 1 102 ? 6.325 1.972 -0.759 1.00 93.06 102 ARG A C 1
ATOM 772 O O . ARG A 1 102 ? 5.203 1.475 -0.706 1.00 93.06 102 ARG A O 1
ATOM 779 N N . VAL A 1 103 ? 7.187 1.772 -1.745 1.00 93.06 103 VAL A N 1
ATOM 780 C CA . VAL A 1 103 ? 6.994 0.836 -2.848 1.00 93.06 103 VAL A CA 1
ATOM 781 C C . VAL A 1 103 ? 8.082 -0.218 -2.715 1.00 93.06 103 VAL A C 1
ATOM 783 O O . VAL A 1 103 ? 9.231 0.119 -2.446 1.00 93.06 103 VAL A O 1
ATOM 786 N N . SER A 1 104 ? 7.712 -1.488 -2.836 1.00 89.06 104 SER A N 1
ATOM 787 C CA . SER A 1 104 ? 8.653 -2.603 -2.763 1.00 89.06 104 SER A CA 1
ATOM 788 C C . SER A 1 104 ? 8.230 -3.693 -3.734 1.00 89.06 104 SER A C 1
ATOM 790 O O . SER A 1 104 ? 7.059 -4.077 -3.729 1.00 89.06 104 SER A O 1
ATOM 792 N N . SER A 1 105 ? 9.177 -4.222 -4.504 1.00 85.50 105 SER A N 1
ATOM 793 C CA . SER A 1 105 ? 9.010 -5.455 -5.270 1.00 85.50 105 SER A CA 1
ATOM 794 C C . SER A 1 105 ? 9.718 -6.603 -4.552 1.00 85.50 105 SER A C 1
ATOM 796 O O . SER A 1 105 ? 10.880 -6.485 -4.149 1.00 85.50 105 SER A O 1
ATOM 798 N N . ASP A 1 106 ? 8.996 -7.700 -4.364 1.00 76.25 106 ASP A N 1
ATOM 799 C CA . ASP A 1 106 ? 9.474 -8.905 -3.697 1.00 76.25 106 ASP A CA 1
ATOM 800 C C . ASP A 1 106 ? 8.984 -10.108 -4.505 1.00 76.25 106 ASP A C 1
ATOM 802 O O . ASP A 1 106 ? 7.786 -10.231 -4.759 1.00 76.25 106 ASP A O 1
ATOM 806 N N . ALA A 1 107 ? 9.919 -10.940 -4.962 1.00 65.06 107 ALA A N 1
ATOM 807 C CA . ALA A 1 107 ? 9.616 -12.093 -5.804 1.00 65.06 107 ALA A CA 1
ATOM 808 C C . ALA A 1 107 ? 8.954 -13.234 -5.013 1.00 65.06 107 ALA A C 1
ATOM 810 O O . ALA A 1 107 ? 8.280 -14.064 -5.615 1.00 65.06 107 ALA A O 1
ATOM 811 N N . ASP A 1 108 ? 9.117 -13.2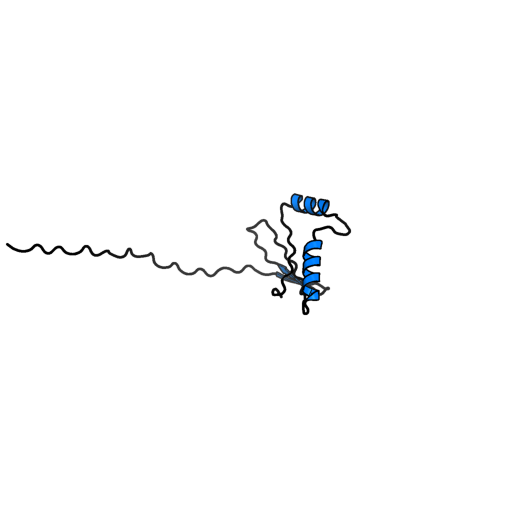50 -3.685 1.00 63.28 108 ASP A N 1
ATOM 812 C CA . ASP A 1 108 ? 8.617 -14.310 -2.801 1.00 63.28 108 ASP A CA 1
ATOM 813 C C . ASP A 1 108 ? 7.250 -13.968 -2.177 1.00 63.28 108 ASP A C 1
ATOM 815 O O . ASP A 1 108 ? 6.578 -14.800 -1.570 1.00 63.28 108 ASP A O 1
ATOM 819 N N . ARG A 1 109 ? 6.785 -12.721 -2.338 1.00 54.12 109 ARG A N 1
ATOM 820 C CA . ARG A 1 109 ? 5.489 -12.267 -1.815 1.00 54.12 109 ARG A CA 1
ATOM 821 C C . ARG A 1 109 ? 4.411 -12.316 -2.889 1.00 54.12 109 ARG A C 1
ATOM 823 O O . ARG A 1 109 ? 4.077 -11.293 -3.488 1.00 54.12 109 ARG A O 1
ATOM 830 N N . LEU A 1 110 ? 3.845 -13.507 -3.068 1.00 45.56 110 LEU A N 1
ATOM 831 C CA . LEU A 1 110 ? 2.521 -13.699 -3.668 1.00 45.56 110 LEU A CA 1
ATOM 832 C C . LEU A 1 110 ? 1.411 -13.343 -2.661 1.00 45.56 110 LEU A C 1
ATOM 834 O O . LEU A 1 110 ? 1.531 -13.687 -1.461 1.00 45.56 110 LEU A O 1
#

Radius of gyration: 28.99 Å; Cα contacts (8 Å, |Δi|>4): 51; chains: 1; bounding box: 54×51×88 Å

Mean predicted aligned error: 11.71 Å

Sequence (110 aa):
MSPMIVTPDVLVPRSVPPLGKVRRPRLPTVAERVLGNGLRVVAVRRPSVPVVHVRLRVPTAVRRDAGLARAKLLERTMLLGTSQRDQAGLAEALQRIGGPLRVSSDADRL

Nearest PDB structures (foldseek):
  8dy7-assembly1_G  TM=2.172E-01  e=9.098E+00  Streptomyces venezuelae